Protein AF-A0A7Y1VT70-F1 (afdb_monomer_lite)

pLDDT: mean 88.26, std 7.0, range [68.94, 97.0]

Sequence (58 aa):
MKCKFTEINDNRTRYDYEFEYVRFSGFMPKLIATLFPGMYRKQGEKWLQQFKTFVESQ

Foldseek 3Di:
DDWDWDDPDPVDIDIDDDDDDPDDPDDVSVVCCVPPVCVVVVVVVVVVVVVVVVVVVD

Structure (mmCIF, N/CA/C/O backbone):
data_AF-A0A7Y1VT70-F1
#
_entry.id   AF-A0A7Y1VT70-F1
#
loop_
_atom_site.group_PDB
_atom_site.id
_atom_site.type_symbol
_atom_site.label_atom_id
_atom_site.label_alt_id
_atom_site.label_comp_id
_atom_site.label_asym_id
_atom_site.label_entity_id
_atom_site.label_seq_id
_atom_site.pdbx_PDB_ins_code
_atom_site.Cartn_x
_atom_site.Cartn_y
_atom_site.Cartn_z
_atom_site.occupancy
_atom_site.B_iso_or_equiv
_atom_site.auth_seq_id
_atom_site.auth_comp_id
_atom_site.auth_asym_id
_atom_site.auth_atom_id
_atom_site.pdbx_PDB_mo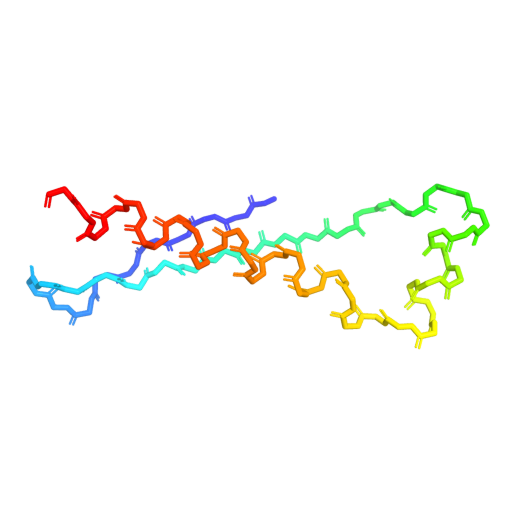del_num
ATOM 1 N N . MET A 1 1 ? -7.520 -1.299 -11.691 1.00 79.50 1 MET A N 1
ATOM 2 C CA . MET A 1 1 ? -7.417 -0.942 -10.261 1.00 79.50 1 MET A CA 1
ATOM 3 C C . MET A 1 1 ? -8.732 -1.320 -9.616 1.00 79.50 1 MET A C 1
ATOM 5 O O . MET A 1 1 ? -9.766 -1.016 -10.203 1.00 79.50 1 MET A O 1
ATOM 9 N N . LYS A 1 2 ? -8.701 -2.027 -8.490 1.00 87.62 2 LYS A N 1
ATOM 10 C CA . LYS A 1 2 ? -9.889 -2.396 -7.718 1.00 87.62 2 LYS A CA 1
ATOM 11 C C . LYS A 1 2 ? -9.700 -1.918 -6.285 1.00 87.62 2 LYS A C 1
ATOM 13 O O . LYS A 1 2 ? -8.637 -2.125 -5.706 1.00 87.62 2 LYS A O 1
ATOM 18 N N . CYS A 1 3 ? -10.737 -1.293 -5.748 1.00 91.94 3 CYS A N 1
ATOM 19 C CA . CYS A 1 3 ? -10.786 -0.798 -4.380 1.00 91.94 3 CYS A CA 1
ATOM 20 C C . CYS A 1 3 ? -11.940 -1.500 -3.674 1.00 91.94 3 CYS A C 1
ATOM 22 O O . CYS A 1 3 ? -13.062 -1.483 -4.186 1.00 91.94 3 CYS A O 1
ATOM 24 N N . LYS A 1 4 ? -11.682 -2.098 -2.514 1.00 95.44 4 LYS A N 1
ATOM 25 C CA . LYS A 1 4 ? -12.716 -2.721 -1.691 1.00 95.44 4 LYS A CA 1
ATOM 26 C C . LYS A 1 4 ? -12.569 -2.265 -0.249 1.00 95.44 4 LYS A C 1
ATOM 28 O O . LYS A 1 4 ? -11.476 -2.270 0.306 1.00 95.44 4 LYS A O 1
ATOM 33 N N . PHE A 1 5 ? -13.695 -1.903 0.348 1.00 95.06 5 PHE A N 1
ATOM 34 C CA . PHE A 1 5 ? -13.797 -1.629 1.771 1.00 95.06 5 PHE A CA 1
ATOM 35 C C . PHE A 1 5 ? -14.602 -2.756 2.402 1.00 95.06 5 PHE A C 1
ATOM 37 O O . PHE A 1 5 ? -15.699 -3.068 1.942 1.00 95.06 5 PHE A O 1
ATOM 44 N N . THR A 1 6 ? -14.032 -3.392 3.416 1.00 96.50 6 THR A N 1
ATOM 45 C CA . THR A 1 6 ? -14.693 -4.450 4.176 1.00 96.50 6 THR A CA 1
ATOM 46 C C . THR A 1 6 ? -14.746 -4.010 5.628 1.00 96.50 6 THR A C 1
ATOM 48 O O . THR A 1 6 ? -13.702 -3.798 6.245 1.00 96.50 6 THR A O 1
ATOM 51 N N . GLU A 1 7 ? -15.948 -3.847 6.167 1.00 96.69 7 GLU A N 1
ATOM 52 C CA . GLU A 1 7 ? -16.136 -3.564 7.587 1.00 96.69 7 GLU A CA 1
ATOM 53 C C . GLU A 1 7 ? -15.574 -4.724 8.423 1.00 96.69 7 GLU A C 1
ATOM 55 O O . GLU A 1 7 ? -15.824 -5.895 8.129 1.00 96.69 7 GLU A O 1
ATOM 60 N N . ILE A 1 8 ? -14.756 -4.403 9.426 1.00 95.88 8 ILE A N 1
ATOM 61 C CA . ILE A 1 8 ? -14.261 -5.376 10.409 1.00 95.88 8 ILE A CA 1
ATOM 62 C C . ILE A 1 8 ? -15.101 -5.270 11.686 1.00 95.88 8 ILE A C 1
ATOM 64 O O . ILE A 1 8 ? -15.424 -6.288 12.292 1.00 95.88 8 ILE A O 1
ATOM 68 N N . ASN A 1 9 ? -15.399 -4.038 12.106 1.00 94.88 9 ASN A N 1
ATOM 69 C CA . ASN A 1 9 ? -16.299 -3.672 13.198 1.00 94.88 9 ASN A CA 1
ATOM 70 C C . ASN A 1 9 ? -16.629 -2.172 13.114 1.00 94.88 9 ASN A C 1
ATOM 72 O O . ASN A 1 9 ? -16.045 -1.467 12.290 1.00 94.88 9 ASN A O 1
ATOM 76 N N . ASP A 1 10 ? -17.449 -1.688 14.046 1.00 93.12 10 ASP A N 1
ATOM 77 C CA . ASP A 1 10 ? -17.930 -0.303 14.150 1.00 93.12 10 ASP A CA 1
ATOM 78 C C . ASP A 1 10 ? -16.838 0.779 14.037 1.00 93.12 10 ASP A C 1
ATOM 80 O O . ASP A 1 10 ? -17.118 1.900 13.624 1.00 93.12 10 ASP A O 1
ATOM 84 N N . ASN A 1 11 ? -15.585 0.460 14.389 1.00 92.88 11 ASN A N 1
ATOM 85 C CA . ASN A 1 11 ? -14.468 1.409 14.419 1.00 92.88 11 ASN A CA 1
ATOM 86 C C . ASN A 1 11 ? -13.315 1.040 13.471 1.00 92.88 11 ASN A C 1
ATOM 88 O O . ASN A 1 11 ? -12.254 1.667 13.521 1.00 92.88 11 ASN A O 1
ATOM 92 N N . ARG A 1 12 ? -13.444 -0.017 12.658 1.00 94.12 12 ARG A N 1
ATOM 93 C CA . ARG A 1 12 ? -12.356 -0.497 11.794 1.00 94.12 12 ARG A CA 1
ATOM 94 C C . ARG A 1 12 ? -12.876 -0.991 10.455 1.00 94.12 12 ARG A C 1
ATOM 96 O O . ARG A 1 12 ? -13.667 -1.927 10.381 1.00 94.12 12 ARG A O 1
ATOM 103 N N . THR A 1 13 ? -12.266 -0.473 9.395 1.00 95.88 13 THR A N 1
ATOM 104 C CA . THR A 1 13 ? -12.517 -0.898 8.017 1.00 95.88 13 THR A CA 1
ATOM 105 C C . THR A 1 13 ? -11.222 -1.392 7.391 1.00 95.88 13 THR A C 1
ATOM 107 O O . THR A 1 13 ? -10.182 -0.736 7.469 1.00 95.88 13 THR A O 1
ATOM 110 N N . ARG A 1 14 ? -11.268 -2.559 6.749 1.00 95.25 14 ARG A N 1
ATOM 111 C CA . ARG A 1 14 ? -10.194 -3.025 5.875 1.00 95.25 14 ARG A CA 1
ATOM 112 C C . ARG A 1 14 ? -10.329 -2.349 4.523 1.00 95.25 14 ARG A C 1
ATOM 114 O O . ARG A 1 14 ? -11.374 -2.457 3.889 1.00 95.25 14 ARG A O 1
ATOM 121 N N . TYR A 1 15 ? -9.256 -1.708 4.081 1.00 94.62 15 TYR A N 1
ATOM 122 C CA . TYR A 1 15 ? -9.132 -1.192 2.728 1.00 94.62 15 TYR A CA 1
ATOM 123 C C . TYR A 1 15 ? -8.193 -2.092 1.922 1.00 94.62 15 TYR A C 1
ATOM 125 O O . TYR A 1 15 ? -6.993 -2.137 2.191 1.00 94.62 15 TYR A O 1
ATOM 133 N N . ASP A 1 16 ? -8.755 -2.811 0.953 1.00 93.81 16 ASP A N 1
ATOM 134 C CA . ASP A 1 16 ? -8.023 -3.663 0.022 1.00 93.81 16 ASP A CA 1
ATOM 135 C C . ASP A 1 16 ? -7.881 -2.936 -1.323 1.00 93.81 16 ASP A C 1
ATOM 137 O O . ASP A 1 16 ? -8.867 -2.472 -1.909 1.00 93.81 16 ASP A O 1
ATOM 141 N N . TYR A 1 17 ? -6.646 -2.841 -1.820 1.00 90.69 17 TYR A N 1
ATOM 142 C CA . TYR A 1 17 ? -6.322 -2.164 -3.074 1.00 90.69 17 TYR A CA 1
ATOM 143 C C . TYR A 1 17 ? -5.512 -3.075 -3.992 1.00 90.69 17 TYR A C 1
ATOM 145 O O . TYR A 1 17 ? -4.389 -3.466 -3.671 1.00 90.69 17 TYR A O 1
ATOM 153 N N . GLU A 1 18 ? -6.073 -3.379 -5.160 1.00 89.81 18 GLU A N 1
ATOM 154 C CA . GLU A 1 18 ? -5.453 -4.236 -6.168 1.00 89.81 18 GLU A CA 1
ATOM 155 C C . GLU A 1 18 ? -5.175 -3.447 -7.448 1.00 89.81 18 GLU A C 1
ATOM 157 O O . GLU A 1 18 ? -6.032 -2.740 -7.995 1.00 89.81 18 GLU A O 1
ATOM 162 N N . PHE A 1 19 ? -3.969 -3.599 -7.980 1.00 85.81 19 PHE A N 1
ATOM 163 C CA . PHE A 1 19 ? -3.566 -2.990 -9.236 1.00 85.81 19 PHE A CA 1
ATOM 164 C C . PHE A 1 19 ? -2.627 -3.922 -9.993 1.00 85.81 19 PHE A C 1
ATOM 166 O O . PHE A 1 19 ? -1.821 -4.637 -9.405 1.00 85.81 19 PHE A O 1
ATOM 173 N N . GLU A 1 20 ? -2.740 -3.891 -11.315 1.00 82.62 20 GLU A N 1
ATOM 174 C CA . GLU A 1 20 ? -1.908 -4.673 -12.219 1.00 82.62 20 GLU A CA 1
ATOM 175 C C . GLU A 1 20 ? -1.101 -3.721 -13.093 1.00 82.62 20 GLU A C 1
ATOM 177 O O . GLU A 1 20 ? -1.624 -2.737 -13.627 1.00 82.62 20 GLU A O 1
ATOM 182 N N . TYR A 1 21 ? 0.184 -4.021 -13.260 1.00 75.81 21 TYR A N 1
ATOM 183 C CA . TYR A 1 21 ? 1.021 -3.325 -14.225 1.00 75.81 21 TYR A CA 1
ATOM 184 C C . TYR A 1 21 ? 0.832 -3.961 -15.601 1.00 75.81 21 TYR A C 1
ATOM 186 O O . TYR A 1 21 ? 1.435 -4.982 -15.914 1.00 75.81 21 TYR A O 1
ATOM 194 N N . VAL A 1 22 ? -0.005 -3.343 -16.435 1.00 71.56 22 VAL A N 1
ATOM 195 C CA . VAL A 1 22 ? -0.364 -3.880 -17.763 1.00 71.56 22 VAL A CA 1
ATOM 196 C C . VAL A 1 22 ? 0.759 -3.689 -18.793 1.00 71.56 22 VAL A C 1
ATOM 198 O O . VAL A 1 22 ? 0.846 -4.424 -19.775 1.00 71.56 22 VAL A O 1
ATOM 201 N N . ARG A 1 23 ? 1.648 -2.704 -18.600 1.00 76.12 23 ARG A N 1
ATOM 202 C CA . ARG A 1 23 ? 2.714 -2.408 -19.565 1.00 76.12 23 ARG A CA 1
ATOM 203 C C . ARG A 1 23 ? 3.960 -1.825 -18.903 1.00 76.12 23 ARG A C 1
ATOM 205 O O . ARG A 1 23 ? 3.908 -0.760 -18.300 1.00 76.12 23 ARG A O 1
ATOM 212 N N . PHE A 1 24 ? 5.100 -2.475 -19.140 1.00 78.94 24 PHE A N 1
ATOM 213 C CA . PHE A 1 24 ? 6.434 -1.926 -18.883 1.00 78.94 24 PHE A CA 1
ATOM 214 C C . PHE A 1 24 ? 7.059 -1.479 -20.211 1.00 78.94 24 PHE A C 1
ATOM 216 O O . PHE A 1 24 ? 7.602 -2.287 -20.970 1.00 78.94 24 PHE A O 1
ATOM 223 N N . SER A 1 25 ? 6.938 -0.190 -20.536 1.00 79.94 25 SER A N 1
ATOM 224 C CA . SER A 1 25 ? 7.546 0.401 -21.733 1.00 79.94 25 SER A CA 1
ATOM 225 C C . SER A 1 25 ? 8.977 0.862 -21.445 1.00 79.94 25 SER A C 1
ATO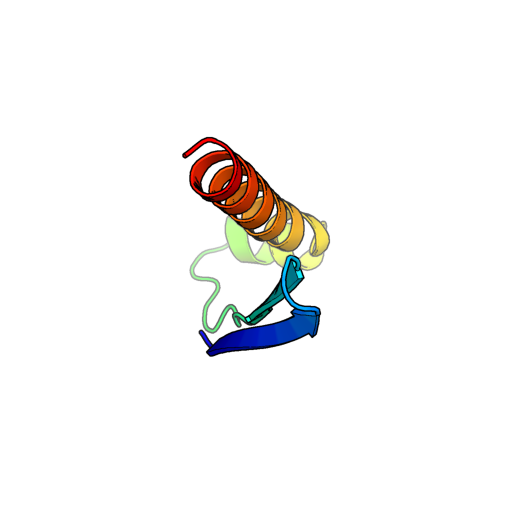M 227 O O . SER A 1 25 ? 9.187 1.717 -20.590 1.00 79.94 25 SER A O 1
ATOM 229 N N . GLY A 1 26 ? 9.952 0.318 -22.179 1.00 83.06 26 GLY A N 1
ATOM 230 C CA . GLY A 1 26 ? 11.373 0.676 -22.075 1.00 83.06 26 GLY A CA 1
ATOM 231 C C . GLY A 1 26 ? 12.257 -0.429 -21.487 1.00 83.06 26 GLY A C 1
ATOM 232 O O . GLY A 1 26 ? 11.771 -1.378 -20.874 1.00 83.06 26 GLY A O 1
ATOM 233 N N . PHE A 1 27 ? 13.571 -0.310 -21.695 1.00 86.31 27 PHE A N 1
ATOM 234 C CA . PHE A 1 27 ? 14.562 -1.286 -21.224 1.00 86.31 27 PHE A CA 1
ATOM 235 C C . PHE A 1 27 ? 14.699 -1.278 -19.693 1.00 86.31 27 PHE A C 1
ATOM 237 O O . PHE A 1 27 ? 14.624 -2.327 -19.059 1.00 86.31 27 PHE A O 1
ATOM 244 N N . MET A 1 28 ? 14.802 -0.089 -19.090 1.00 84.69 28 MET A N 1
ATOM 245 C CA . MET A 1 28 ? 15.005 0.065 -17.644 1.00 84.69 28 MET A CA 1
ATOM 246 C C . MET A 1 28 ? 13.835 -0.461 -16.789 1.00 84.69 28 MET A C 1
ATOM 248 O O . MET A 1 28 ? 14.100 -1.223 -15.863 1.00 84.69 28 MET A O 1
ATOM 252 N N . PRO A 1 29 ? 12.549 -0.161 -17.080 1.00 83.69 29 PRO A N 1
ATOM 253 C CA . PRO A 1 29 ? 11.439 -0.712 -16.297 1.00 83.69 29 PRO A CA 1
ATOM 254 C C . PRO A 1 29 ? 11.333 -2.235 -16.400 1.00 83.69 29 PRO A C 1
ATOM 256 O O . PRO A 1 29 ? 11.022 -2.891 -15.414 1.00 83.69 29 PRO A O 1
ATOM 259 N N . LYS A 1 30 ? 11.643 -2.815 -17.569 1.00 83.56 30 LYS A N 1
ATOM 260 C CA . LYS A 1 30 ? 11.705 -4.275 -17.734 1.00 83.56 30 LYS A CA 1
ATOM 261 C C . LYS A 1 30 ? 12.830 -4.882 -16.899 1.00 83.56 30 LYS A C 1
ATOM 263 O O . LYS A 1 30 ? 12.603 -5.870 -16.217 1.00 83.56 30 LYS A O 1
ATOM 268 N N . LEU A 1 31 ? 14.014 -4.269 -16.908 1.00 86.25 31 LEU A N 1
ATOM 269 C CA . LEU A 1 31 ? 15.155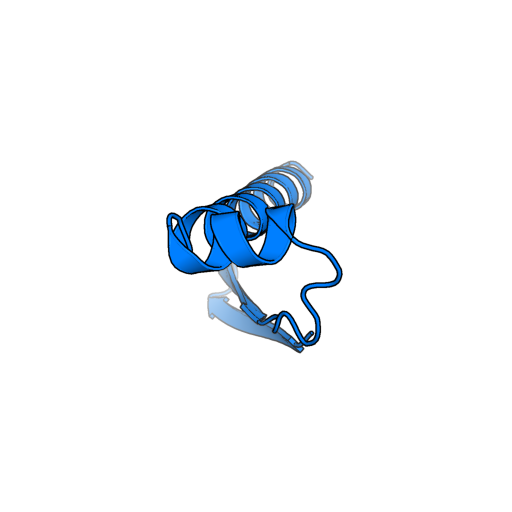 -4.729 -16.117 1.00 86.25 31 LEU A CA 1
ATOM 270 C C . LEU A 1 31 ? 14.857 -4.689 -14.610 1.00 86.25 31 LEU A C 1
ATOM 272 O O . LEU A 1 31 ? 15.122 -5.659 -13.907 1.00 86.25 31 LEU A O 1
ATOM 276 N N . ILE A 1 32 ? 14.259 -3.599 -14.120 1.00 85.62 32 ILE A N 1
ATOM 277 C CA . ILE A 1 32 ? 13.868 -3.460 -12.710 1.00 85.62 32 ILE A CA 1
ATOM 278 C C . ILE A 1 32 ? 12.755 -4.453 -12.354 1.00 85.62 32 ILE A C 1
ATOM 280 O O . ILE A 1 32 ? 12.810 -5.051 -11.285 1.00 85.62 32 ILE A O 1
ATOM 284 N N . ALA A 1 33 ? 11.778 -4.682 -13.238 1.00 83.81 33 ALA A N 1
ATOM 285 C CA . ALA A 1 33 ? 10.736 -5.686 -13.019 1.00 83.81 33 ALA A CA 1
ATOM 286 C C . ALA A 1 33 ? 11.308 -7.108 -12.919 1.00 83.81 33 ALA A C 1
ATOM 288 O O . ALA A 1 33 ? 10.854 -7.880 -12.078 1.00 83.81 33 ALA A O 1
ATOM 289 N N . THR A 1 34 ? 12.330 -7.433 -13.716 1.00 82.50 34 THR A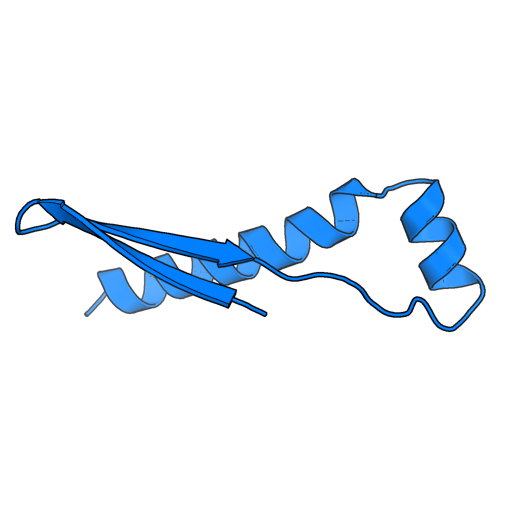 N 1
ATOM 290 C CA . THR A 1 34 ? 13.000 -8.740 -13.673 1.00 82.50 34 THR A CA 1
ATOM 291 C C . THR A 1 34 ? 13.897 -8.899 -12.444 1.00 82.50 34 THR A C 1
ATOM 293 O O . THR A 1 34 ? 13.858 -9.940 -11.796 1.00 82.50 34 THR A O 1
ATOM 296 N N . LEU A 1 35 ? 14.712 -7.892 -12.108 1.00 84.88 35 LEU A N 1
ATOM 297 C CA . LEU A 1 35 ? 15.698 -7.990 -11.022 1.00 84.88 35 LEU A CA 1
ATOM 298 C C . LEU A 1 35 ? 15.108 -7.690 -9.637 1.00 84.88 35 LEU A C 1
ATOM 300 O O . LEU A 1 35 ? 15.551 -8.250 -8.637 1.00 84.88 35 LEU A O 1
ATOM 304 N N . PHE A 1 36 ? 14.114 -6.805 -9.563 1.00 84.69 36 PHE A N 1
ATOM 305 C CA . PHE A 1 36 ? 13.546 -6.295 -8.313 1.00 84.69 36 PHE A CA 1
ATOM 306 C C . PHE A 1 36 ? 12.013 -6.155 -8.385 1.00 84.69 36 PHE A C 1
ATOM 308 O O . PHE A 1 36 ? 11.482 -5.057 -8.181 1.00 84.69 36 PHE A O 1
ATOM 315 N N . PRO A 1 37 ? 11.258 -7.252 -8.591 1.00 75.81 37 PRO A N 1
ATOM 316 C CA . PRO A 1 37 ? 9.796 -7.197 -8.716 1.00 75.81 37 PRO A CA 1
ATOM 317 C C . PRO A 1 37 ? 9.110 -6.577 -7.484 1.00 75.81 37 PRO A C 1
ATOM 319 O O . PRO A 1 37 ? 8.107 -5.873 -7.604 1.00 75.81 37 PRO A O 1
ATOM 322 N N . GLY A 1 38 ? 9.692 -6.748 -6.290 1.00 82.81 38 GLY A N 1
ATOM 323 C CA . GLY A 1 38 ? 9.186 -6.161 -5.044 1.00 82.81 38 GLY A CA 1
ATOM 324 C C . GLY A 1 38 ? 9.274 -4.630 -4.964 1.00 82.81 38 GLY A C 1
ATOM 325 O O . GLY A 1 38 ? 8.623 -4.030 -4.111 1.00 82.81 38 GLY A O 1
ATOM 326 N N . MET A 1 39 ? 10.040 -3.968 -5.838 1.00 82.81 39 MET A N 1
ATOM 327 C CA . MET A 1 39 ? 10.181 -2.506 -5.827 1.00 82.81 39 MET A CA 1
ATOM 328 C C . MET A 1 39 ? 8.870 -1.794 -6.176 1.00 82.81 39 MET A C 1
ATOM 330 O O . MET A 1 39 ? 8.546 -0.763 -5.588 1.00 82.81 39 MET A O 1
ATOM 334 N N . TYR A 1 40 ? 8.084 -2.378 -7.077 1.00 79.94 40 TYR A N 1
ATOM 335 C CA . TYR A 1 40 ? 6.790 -1.839 -7.483 1.00 79.94 40 TYR A CA 1
ATOM 336 C C . TYR A 1 40 ? 5.726 -1.992 -6.388 1.00 79.94 40 TYR A C 1
ATOM 338 O O . TYR A 1 40 ? 4.927 -1.084 -6.164 1.00 79.94 40 TYR A O 1
ATOM 346 N N . ARG A 1 41 ? 5.785 -3.088 -5.619 1.00 84.75 41 ARG A N 1
ATOM 347 C CA . ARG A 1 41 ? 4.934 -3.294 -4.438 1.00 84.75 41 ARG A CA 1
ATOM 348 C C . ARG A 1 41 ? 5.173 -2.224 -3.369 1.00 84.75 41 ARG A C 1
ATOM 350 O O . ARG A 1 41 ? 4.209 -1.677 -2.841 1.00 84.75 41 ARG A O 1
ATOM 357 N N . LYS A 1 42 ? 6.437 -1.867 -3.108 1.00 87.62 42 LYS A N 1
ATOM 358 C CA . LYS A 1 42 ? 6.797 -0.846 -2.103 1.00 87.62 42 LYS A CA 1
ATOM 359 C C . LYS A 1 42 ? 6.152 0.515 -2.371 1.00 87.62 42 LYS A C 1
ATOM 361 O O . LYS A 1 42 ? 5.778 1.205 -1.428 1.00 87.62 42 LYS A O 1
ATOM 366 N N . GLN A 1 43 ? 6.023 0.910 -3.639 1.00 86.50 43 GLN A N 1
ATOM 367 C CA . GLN A 1 43 ? 5.370 2.176 -3.990 1.00 86.50 43 GLN A CA 1
ATOM 368 C C . GLN A 1 43 ? 3.871 2.139 -3.663 1.00 86.50 43 GLN A C 1
ATOM 370 O O . GLN A 1 43 ? 3.360 3.076 -3.055 1.00 86.50 43 GLN A O 1
ATOM 375 N N . GLY A 1 44 ? 3.191 1.032 -3.982 1.00 89.19 44 GLY A N 1
ATOM 376 C CA . GLY A 1 44 ? 1.786 0.834 -3.616 1.00 89.19 44 GLY A CA 1
ATOM 377 C C . GLY A 1 44 ? 1.561 0.822 -2.099 1.00 89.19 44 GLY A C 1
ATOM 378 O O . GLY A 1 44 ? 0.661 1.496 -1.605 1.00 89.19 44 GLY A O 1
ATOM 379 N N . GLU A 1 45 ? 2.417 0.127 -1.345 1.00 90.69 45 GLU A N 1
ATOM 380 C CA . GLU A 1 45 ? 2.355 0.090 0.126 1.00 90.69 45 GLU A CA 1
ATOM 381 C C . GLU A 1 45 ? 2.561 1.474 0.750 1.00 90.69 45 GLU A C 1
ATOM 383 O O . GLU A 1 45 ? 1.846 1.850 1.679 1.00 90.69 45 GLU A O 1
ATOM 388 N N . LYS A 1 46 ? 3.493 2.269 0.210 1.00 93.31 46 LYS A N 1
ATOM 389 C CA . LYS A 1 46 ? 3.713 3.646 0.659 1.00 93.31 46 LYS A CA 1
ATOM 390 C C . LYS A 1 46 ? 2.447 4.491 0.508 1.00 93.31 46 LYS A C 1
ATOM 392 O O . LYS A 1 46 ? 2.081 5.195 1.447 1.00 93.31 46 LYS A O 1
ATOM 397 N N . TRP A 1 47 ? 1.770 4.412 -0.639 1.00 92.06 47 TRP A N 1
ATOM 398 C CA . TRP A 1 47 ? 0.519 5.142 -0.859 1.00 92.06 47 TRP A CA 1
ATOM 399 C C . TRP A 1 47 ? -0.598 4.679 0.074 1.00 92.06 47 TRP A C 1
ATOM 401 O O . TRP A 1 47 ? -1.300 5.522 0.626 1.00 92.06 47 TRP A O 1
ATOM 411 N N . LEU A 1 48 ? -0.723 3.371 0.316 1.00 93.75 48 LEU A N 1
ATOM 412 C CA . LEU A 1 48 ? -1.688 2.838 1.282 1.00 93.75 48 LEU A CA 1
ATOM 413 C C . LEU A 1 48 ? -1.442 3.371 2.694 1.00 93.75 48 LEU A C 1
ATOM 415 O O . LEU A 1 48 ? -2.384 3.773 3.372 1.00 93.75 48 LEU A O 1
ATOM 419 N N . GLN A 1 49 ? -0.181 3.426 3.121 1.00 95.25 49 GLN A N 1
ATOM 420 C CA . GLN A 1 49 ? 0.171 3.935 4.440 1.00 95.25 49 GLN A CA 1
ATOM 421 C C . GLN A 1 49 ? -0.112 5.436 4.573 1.00 95.25 49 GLN A C 1
ATOM 423 O O . GLN A 1 49 ? -0.665 5.863 5.582 1.00 95.25 49 GLN A O 1
ATOM 428 N N . GLN A 1 50 ? 0.226 6.231 3.555 1.00 95.50 50 GLN A N 1
ATOM 429 C CA . GLN A 1 50 ? -0.067 7.669 3.538 1.00 95.50 50 GLN A CA 1
ATOM 430 C C . GLN A 1 50 ? -1.572 7.938 3.559 1.00 95.50 50 GLN A C 1
ATOM 432 O O . GLN A 1 50 ? -2.031 8.790 4.315 1.00 95.50 50 GLN A O 1
ATOM 437 N N . PHE A 1 51 ? -2.334 7.184 2.763 1.00 94.62 51 PHE A N 1
ATOM 438 C CA . PHE A 1 51 ? -3.788 7.261 2.752 1.00 94.62 51 PHE A CA 1
ATOM 439 C C . PHE A 1 51 ? -4.371 6.933 4.126 1.00 94.62 51 PHE A C 1
ATOM 441 O O . PHE A 1 51 ? -5.157 7.716 4.649 1.00 94.62 51 PHE A O 1
ATOM 448 N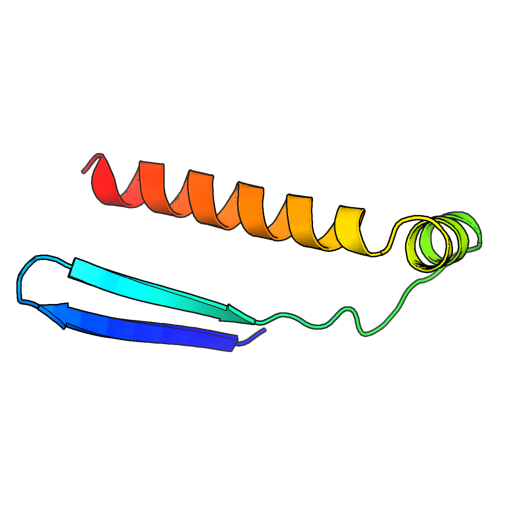 N . LYS A 1 52 ? -3.927 5.829 4.742 1.00 95.50 52 LYS A N 1
ATOM 449 C CA . LYS A 1 52 ? -4.337 5.440 6.093 1.00 95.50 52 LYS A CA 1
ATOM 450 C C . LYS A 1 52 ? -4.076 6.558 7.105 1.00 95.50 52 LYS A C 1
ATOM 452 O O . LYS A 1 52 ? -4.984 6.953 7.822 1.00 95.50 52 LYS A O 1
ATOM 457 N N . THR A 1 53 ? -2.856 7.094 7.129 1.00 97.00 53 THR A N 1
ATOM 458 C CA . THR A 1 53 ? -2.489 8.180 8.045 1.00 97.00 53 THR A CA 1
ATOM 459 C C . THR A 1 53 ? -3.359 9.421 7.850 1.00 97.00 53 THR A C 1
ATOM 461 O O . THR A 1 53 ? -3.738 10.034 8.836 1.00 97.00 53 THR A O 1
ATOM 464 N N . PHE A 1 54 ? -3.701 9.774 6.609 1.00 96.31 54 PHE A N 1
ATOM 465 C CA . PHE A 1 54 ? -4.562 10.921 6.314 1.00 96.31 54 PHE A CA 1
ATOM 466 C C . PHE A 1 54 ? -6.005 10.739 6.809 1.00 96.31 54 PHE A C 1
ATOM 468 O O . PHE A 1 54 ? -6.578 11.670 7.371 1.00 96.31 54 PHE A O 1
ATOM 475 N N . VAL A 1 55 ? -6.605 9.564 6.591 1.00 94.19 55 VAL A N 1
ATOM 476 C CA . VAL A 1 55 ? -8.006 9.325 6.982 1.00 94.19 55 VAL A CA 1
ATOM 477 C C . VAL A 1 55 ? -8.164 9.105 8.484 1.00 94.19 55 VAL A C 1
ATOM 479 O O . VAL A 1 55 ? -9.197 9.457 9.037 1.00 94.19 55 VAL A O 1
ATOM 482 N N . GLU A 1 56 ? -7.145 8.555 9.149 1.00 94.75 56 GLU A N 1
ATOM 483 C CA . GLU A 1 56 ? -7.140 8.358 10.605 1.00 94.75 56 GLU A CA 1
ATOM 484 C C . GLU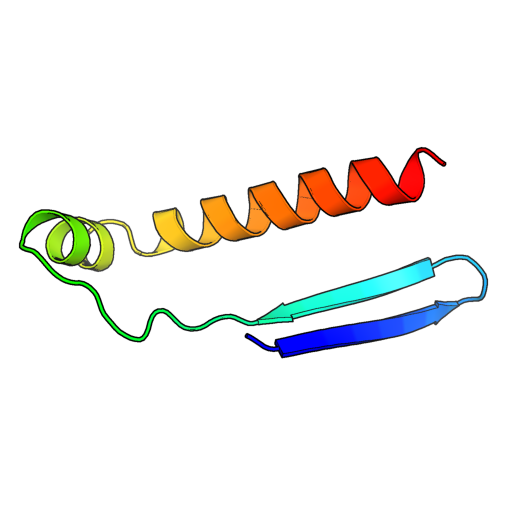 A 1 56 ? -6.751 9.627 11.386 1.00 94.75 56 GLU A C 1
ATOM 486 O O . GLU A 1 56 ? -6.833 9.626 12.610 1.00 94.75 56 GLU A O 1
ATOM 491 N N . SER A 1 57 ? -6.318 10.701 10.713 1.00 94.00 57 SER A N 1
ATOM 492 C CA . SER A 1 57 ? -5.959 11.977 11.351 1.00 94.00 57 SER A CA 1
ATOM 493 C C . SER A 1 57 ? -7.070 13.036 11.323 1.00 94.00 57 SER A C 1
ATOM 495 O O . SER A 1 57 ? -6.769 14.205 11.570 1.00 94.00 57 SER A O 1
ATOM 497 N N . GLN A 1 58 ? -8.296 12.671 10.935 1.00 68.94 58 GLN A N 1
ATOM 498 C CA . GLN A 1 58 ? -9.473 13.554 10.952 1.00 68.94 58 GLN A CA 1
ATOM 499 C C . GLN A 1 58 ? -10.204 13.499 12.294 1.00 68.94 58 GLN A C 1
ATOM 501 O O . GLN A 1 58 ? -10.167 12.429 12.941 1.00 68.94 58 GLN A O 1
#

Radius of gyration: 15.1 Å; chains: 1; bounding box: 34×22×36 Å

Secondary structure (DSSP, 8-state):
-EEEEEEEETTEEEEEEE-------SHHHHHHHHH-THHHHHHHHHHHHHHHHHHTT-